Protein AF-A0A7W0XBA7-F1 (afdb_monomer_lite)

Secondary structure (DSSP, 8-state):
---------THHHHHHHHHHHHHHHHHHHHHHHHHHHHHHHHHHHHHHHHH-SPPHHHHHHHHHHHHHHHHHHHHHHT--S---SS-----S-HHHHHHHHHHHHHHHHHHHHHHHTS-STHHHHHHHHHHHHHHHHHHHHHHHHHHHHHHHHHS--

Sequence (157 aa):
MTSARGGKPVFRWMRESAYFRALQTALHGAGVPYGYAVTVWATGSALAGEHGPPTSPEIFLFALGATGAYGGLVLLTGETGGEAKKPLSRSPHLVRAGLVHLAAIGAAITAALLVAQIHSSAAWILATLAATLLYLGIASVEVAAVERGDGDSASGG

pLDDT: mean 79.7, std 17.02, range [39.44, 97.62]

Foldseek 3Di:
DDDDDDDDDPPPVVCVVVVVVVVLVVCLVCVLVVLLVLLLVLLQVLLCVLQNDDDPVLVVLLVCLQVVLVVVVVVVVVDPDDDPVDDLPDQVDPPVLVVLSVVLSVQLSVQSNVLSVPNDSNSSNRSNNSSNNSNVVSSVVVSVVSVVVVVVVVVPD

Structure (mmCIF, N/CA/C/O backbone):
data_AF-A0A7W0XBA7-F1
#
_entry.id   AF-A0A7W0XBA7-F1
#
loop_
_atom_site.group_PDB
_atom_site.id
_atom_site.type_symbol
_atom_site.label_atom_id
_atom_site.label_alt_id
_atom_site.label_comp_id
_atom_site.label_asym_id
_atom_site.label_entity_id
_atom_site.label_seq_id
_atom_site.pdbx_PDB_ins_code
_atom_site.Cartn_x
_atom_site.Cartn_y
_atom_site.Cartn_z
_atom_site.occupancy
_atom_site.B_iso_or_equiv
_atom_site.auth_seq_id
_atom_site.auth_comp_id
_atom_site.auth_asym_id
_atom_site.auth_atom_id
_atom_site.pdbx_PDB_model_num
ATOM 1 N N . MET A 1 1 ? -1.466 35.670 -60.811 1.00 40.34 1 MET A N 1
ATOM 2 C CA . MET A 1 1 ? -1.132 34.233 -60.681 1.00 40.34 1 MET A CA 1
ATOM 3 C C . MET A 1 1 ? -0.003 34.118 -59.658 1.00 40.34 1 MET A C 1
ATOM 5 O O . MET A 1 1 ? 1.123 34.455 -59.976 1.00 40.34 1 MET A O 1
ATOM 9 N N . THR A 1 2 ? -0.322 34.122 -58.359 1.00 55.34 2 THR A N 1
ATOM 10 C CA . THR A 1 2 ? -0.487 32.944 -57.472 1.00 55.34 2 THR A CA 1
ATOM 11 C C . THR A 1 2 ? 0.764 32.079 -57.333 1.00 55.34 2 THR A C 1
ATOM 13 O O . THR A 1 2 ? 1.057 31.295 -58.224 1.00 55.34 2 THR A O 1
ATOM 16 N N . SER A 1 3 ? 1.415 32.134 -56.166 1.00 46.25 3 SER A N 1
ATOM 17 C CA . SER A 1 3 ? 1.693 30.926 -55.373 1.00 46.25 3 SER A CA 1
ATOM 18 C C . SER A 1 3 ? 2.270 31.302 -54.004 1.00 46.25 3 SER A C 1
ATOM 20 O O . SER A 1 3 ? 3.468 31.530 -53.848 1.00 46.25 3 SER A O 1
ATOM 22 N N . ALA A 1 4 ? 1.399 31.330 -52.996 1.00 60.22 4 ALA A N 1
ATOM 23 C CA . ALA A 1 4 ? 1.776 31.328 -51.590 1.00 60.22 4 ALA A CA 1
ATOM 24 C C . ALA A 1 4 ? 2.418 29.973 -51.237 1.00 60.22 4 ALA A C 1
ATOM 26 O O . ALA A 1 4 ? 1.765 28.935 -51.340 1.00 60.22 4 ALA A O 1
ATOM 27 N N . ARG A 1 5 ? 3.689 29.957 -50.810 1.00 53.34 5 ARG A N 1
ATOM 28 C CA . ARG A 1 5 ? 4.288 28.762 -50.191 1.00 53.34 5 ARG A CA 1
ATOM 29 C C . ARG A 1 5 ? 3.840 28.692 -48.737 1.00 53.34 5 ARG A C 1
ATOM 31 O O . ARG A 1 5 ? 4.348 29.407 -47.879 1.00 53.34 5 ARG A O 1
ATOM 38 N N . GLY A 1 6 ? 2.856 27.834 -48.488 1.00 49.03 6 GLY A N 1
ATOM 39 C CA . GLY A 1 6 ? 2.374 27.506 -47.155 1.00 49.03 6 GLY A CA 1
ATOM 40 C C . GLY A 1 6 ? 3.440 26.784 -46.336 1.00 49.03 6 GLY A C 1
ATOM 41 O O . GLY A 1 6 ? 3.734 25.618 -46.579 1.00 49.03 6 GLY A O 1
ATOM 42 N N . GLY A 1 7 ? 3.975 27.463 -45.324 1.00 58.31 7 GLY A N 1
ATOM 43 C CA . GLY A 1 7 ? 4.615 26.803 -44.193 1.00 58.31 7 GLY A CA 1
ATOM 44 C C . GLY A 1 7 ? 3.544 26.174 -43.299 1.00 58.31 7 GLY A C 1
ATOM 45 O O . GLY A 1 7 ? 2.756 26.883 -42.679 1.00 58.31 7 GLY A O 1
ATOM 46 N N . LYS A 1 8 ? 3.500 24.843 -43.238 1.00 54.69 8 LYS A N 1
ATOM 47 C CA . LYS A 1 8 ? 2.765 24.055 -42.230 1.00 54.69 8 LYS A CA 1
ATOM 48 C C . LYS A 1 8 ? 3.639 22.844 -41.836 1.00 54.69 8 LYS A C 1
ATOM 50 O O . LYS A 1 8 ? 4.466 22.423 -42.635 1.00 54.69 8 LYS A O 1
ATOM 55 N N . PRO A 1 9 ? 3.469 22.230 -40.655 1.00 49.78 9 PRO A N 1
ATOM 56 C CA . PRO A 1 9 ? 3.953 22.691 -39.360 1.00 49.78 9 PRO A CA 1
ATOM 57 C C . PRO A 1 9 ? 4.849 21.602 -38.734 1.00 49.78 9 PRO A C 1
ATOM 59 O O . PRO A 1 9 ? 4.356 20.640 -38.146 1.00 49.78 9 PRO A O 1
ATOM 62 N N . VAL A 1 10 ? 6.173 21.750 -38.818 1.00 55.34 10 VAL A N 1
ATOM 63 C CA . VAL A 1 10 ? 7.134 20.779 -38.242 1.00 55.34 10 VAL A CA 1
ATOM 64 C C . VAL A 1 10 ? 7.029 20.703 -36.702 1.00 55.34 10 VAL A C 1
ATOM 66 O O . VAL A 1 10 ? 7.378 19.701 -36.084 1.00 55.34 10 VAL A O 1
ATOM 69 N N . PHE A 1 11 ? 6.446 21.725 -36.068 1.00 55.12 11 PHE A N 1
ATOM 70 C CA . PHE A 1 11 ? 6.416 21.890 -34.612 1.00 55.12 11 PHE A CA 1
ATOM 71 C C . PHE A 1 11 ? 5.477 20.930 -33.852 1.00 55.12 11 PHE A C 1
ATOM 73 O O . PHE A 1 11 ? 5.632 20.757 -32.646 1.00 55.12 11 PHE A O 1
ATOM 80 N N . ARG A 1 12 ? 4.496 20.299 -34.514 1.00 55.91 12 ARG A N 1
ATOM 81 C CA . ARG A 1 12 ? 3.484 19.463 -33.833 1.00 55.91 12 ARG A CA 1
ATOM 82 C C . ARG A 1 12 ? 3.991 18.048 -33.510 1.00 55.91 12 ARG A C 1
ATOM 84 O O . ARG A 1 12 ? 3.788 17.574 -32.399 1.00 55.91 12 ARG A O 1
ATOM 91 N N . TRP A 1 13 ? 4.739 17.429 -34.423 1.00 54.47 13 TRP A N 1
ATOM 92 C CA . TRP A 1 13 ? 5.212 16.039 -34.301 1.00 54.47 13 TRP A CA 1
ATOM 93 C C . TRP A 1 13 ? 6.412 15.871 -33.350 1.00 54.47 13 TRP A C 1
ATOM 95 O O . TRP A 1 13 ? 6.550 14.864 -32.652 1.00 54.47 13 TRP A O 1
ATOM 105 N N . MET A 1 14 ? 7.272 16.890 -33.252 1.00 56.41 14 MET A N 1
ATOM 106 C CA . MET A 1 14 ? 8.379 16.900 -32.284 1.00 56.41 14 MET A CA 1
ATOM 107 C C . MET A 1 14 ? 7.889 17.093 -30.843 1.00 56.41 14 MET A C 1
ATOM 109 O O . MET A 1 14 ? 8.472 16.538 -29.914 1.00 56.41 14 MET A O 1
ATOM 113 N N . ARG A 1 15 ? 6.792 17.837 -30.651 1.00 60.00 15 ARG A N 1
ATOM 114 C CA . ARG A 1 15 ? 6.187 18.065 -29.332 1.00 60.00 15 ARG A CA 1
ATOM 115 C C . ARG A 1 15 ? 5.530 16.808 -28.781 1.00 60.00 15 ARG A C 1
ATOM 117 O O . ARG A 1 15 ? 5.702 16.526 -27.603 1.00 60.00 15 ARG A O 1
ATOM 124 N N . GLU A 1 16 ? 4.835 16.051 -29.627 1.00 67.06 16 GLU A N 1
ATOM 125 C CA . GLU A 1 16 ? 4.238 14.768 -29.244 1.00 67.06 16 GLU A CA 1
ATOM 126 C C . GLU A 1 16 ? 5.333 13.777 -28.820 1.00 67.06 16 GLU A C 1
ATOM 128 O O . GLU A 1 16 ? 5.282 13.252 -27.712 1.00 67.06 16 GLU A O 1
ATOM 133 N N . SER A 1 17 ? 6.402 13.613 -29.608 1.00 78.38 17 SER A N 1
ATOM 134 C CA . SER A 1 17 ? 7.501 12.696 -29.251 1.00 78.38 17 SER A CA 1
ATOM 135 C C . SER A 1 17 ? 8.310 13.135 -28.021 1.00 78.38 17 SER A C 1
ATOM 137 O O . SER A 1 17 ? 8.692 12.292 -27.209 1.00 78.38 17 SER A O 1
ATOM 139 N N . ALA A 1 18 ? 8.558 14.435 -27.835 1.00 84.44 18 ALA A N 1
ATOM 140 C CA . ALA A 1 18 ? 9.213 14.941 -26.628 1.00 84.44 18 ALA A CA 1
ATOM 141 C C . ALA A 1 18 ? 8.325 14.779 -25.384 1.00 84.44 18 ALA A C 1
ATOM 143 O O . ALA A 1 18 ? 8.814 14.340 -24.343 1.00 84.44 18 ALA A O 1
ATOM 144 N N . TYR A 1 19 ? 7.026 15.067 -25.509 1.00 85.50 19 TYR A N 1
ATOM 145 C CA . TYR A 1 19 ? 6.042 14.857 -24.451 1.00 85.50 19 TYR A CA 1
ATOM 146 C C . TYR A 1 19 ? 5.964 13.386 -24.045 1.00 85.50 19 TYR A C 1
ATOM 148 O O . TYR A 1 19 ? 6.085 13.092 -22.863 1.00 85.50 19 TYR A O 1
ATOM 156 N N . PHE A 1 20 ? 5.844 12.454 -24.996 1.00 83.06 20 PHE A N 1
ATOM 157 C CA . PHE A 1 20 ? 5.773 11.025 -24.684 1.00 83.06 20 PHE A CA 1
ATOM 158 C C . PHE A 1 20 ? 7.041 10.511 -23.998 1.00 83.06 20 PHE A C 1
ATOM 160 O O . PHE A 1 20 ? 6.939 9.744 -23.046 1.00 83.06 20 PHE A O 1
ATOM 167 N N . ARG A 1 21 ? 8.231 10.976 -24.402 1.00 80.31 21 ARG A N 1
ATOM 168 C CA . ARG A 1 21 ? 9.486 10.630 -23.708 1.00 80.31 21 ARG A CA 1
ATOM 169 C C . ARG A 1 21 ? 9.535 11.181 -22.280 1.00 80.31 21 ARG A C 1
ATOM 171 O O . ARG A 1 21 ? 9.963 10.473 -21.367 1.00 80.31 21 ARG A O 1
ATOM 178 N N . ALA A 1 22 ? 9.090 12.421 -22.077 1.00 82.62 22 ALA A N 1
ATOM 179 C CA . ALA A 1 22 ? 9.014 13.026 -20.749 1.00 82.62 22 ALA A CA 1
ATOM 180 C C . ALA A 1 22 ? 7.978 12.307 -19.867 1.00 82.62 22 ALA A C 1
ATOM 182 O O . ALA A 1 22 ? 8.276 11.965 -18.727 1.00 82.62 22 ALA A O 1
ATOM 183 N N . LEU A 1 23 ? 6.804 11.999 -20.422 1.00 81.25 23 LEU A N 1
ATOM 184 C CA . LEU A 1 23 ? 5.735 11.254 -19.762 1.00 81.25 23 LEU A CA 1
ATOM 185 C C . LEU A 1 23 ? 6.200 9.851 -19.371 1.00 81.25 23 LEU A C 1
ATOM 187 O O . LEU A 1 23 ? 6.034 9.450 -18.227 1.00 81.25 23 LEU A O 1
ATOM 191 N N . GLN A 1 24 ? 6.846 9.128 -20.285 1.00 81.06 24 GLN A N 1
ATOM 192 C CA . GLN A 1 24 ? 7.439 7.826 -20.004 1.00 81.06 24 GLN A CA 1
ATOM 193 C C . GLN A 1 24 ? 8.442 7.911 -18.852 1.00 81.06 24 GLN A C 1
ATOM 195 O O . GLN A 1 24 ? 8.421 7.068 -17.963 1.00 81.06 24 GLN A O 1
ATOM 200 N N . THR A 1 25 ? 9.302 8.927 -18.841 1.00 79.75 25 THR A N 1
ATOM 201 C CA . THR A 1 25 ? 10.286 9.121 -17.766 1.00 79.75 25 THR A CA 1
ATOM 202 C C . THR A 1 25 ? 9.601 9.384 -16.423 1.00 79.75 25 THR A C 1
ATOM 204 O O . THR A 1 25 ? 9.947 8.751 -15.428 1.00 79.75 25 THR A O 1
ATOM 207 N N . ALA A 1 26 ? 8.590 10.257 -16.402 1.00 81.69 26 ALA A N 1
ATOM 208 C CA . ALA A 1 26 ? 7.821 10.562 -15.199 1.00 81.69 26 ALA A CA 1
ATOM 209 C C . ALA A 1 26 ? 7.061 9.334 -14.666 1.00 81.69 26 ALA A C 1
ATOM 211 O O . ALA A 1 26 ? 7.141 9.037 -13.477 1.00 81.69 26 ALA A O 1
ATOM 212 N N . LEU A 1 27 ? 6.375 8.590 -15.540 1.00 79.88 27 LEU A N 1
ATOM 213 C CA . LEU A 1 27 ? 5.615 7.394 -15.166 1.00 79.88 27 LEU A CA 1
ATOM 214 C C . LEU A 1 27 ? 6.514 6.285 -14.607 1.00 79.88 27 LEU A C 1
ATOM 216 O O . LEU A 1 27 ? 6.125 5.626 -13.649 1.00 79.88 27 LEU A O 1
ATOM 220 N N . HIS A 1 28 ? 7.728 6.110 -15.140 1.00 75.81 28 HIS A N 1
ATOM 221 C CA . HIS A 1 28 ? 8.686 5.155 -14.573 1.00 75.81 28 HIS A CA 1
ATOM 222 C C . HIS A 1 28 ? 9.162 5.568 -13.181 1.00 75.81 28 HIS A C 1
ATOM 224 O O . HIS A 1 28 ? 9.202 4.735 -12.282 1.00 75.81 28 HIS A O 1
ATOM 230 N N . GLY A 1 29 ? 9.517 6.842 -12.994 1.00 75.31 29 GLY A N 1
ATOM 231 C CA . GLY A 1 29 ? 9.996 7.326 -11.697 1.00 75.31 29 GLY A CA 1
ATOM 232 C C . GLY A 1 29 ? 8.915 7.300 -10.615 1.00 75.31 29 GLY A C 1
ATOM 233 O O . GLY A 1 29 ? 9.214 7.077 -9.446 1.00 75.31 29 GLY A O 1
ATOM 234 N N . ALA A 1 30 ? 7.655 7.503 -11.004 1.00 80.25 30 ALA A N 1
ATOM 235 C CA . ALA A 1 30 ? 6.534 7.586 -10.078 1.00 80.25 30 ALA A CA 1
ATOM 236 C C . ALA A 1 30 ? 5.759 6.271 -9.898 1.00 80.25 30 ALA A C 1
ATOM 238 O O . ALA A 1 30 ? 4.943 6.207 -8.985 1.00 80.25 30 ALA A O 1
ATOM 239 N N . GLY A 1 31 ? 5.984 5.236 -10.716 1.00 80.94 31 GLY A N 1
ATOM 240 C CA . GLY A 1 31 ? 5.134 4.036 -10.762 1.00 80.94 31 GLY A CA 1
ATOM 241 C C . GLY A 1 31 ? 4.939 3.354 -9.404 1.00 80.94 31 GLY A C 1
ATOM 242 O O . GLY A 1 31 ? 3.809 3.245 -8.923 1.00 80.94 31 GLY A O 1
ATOM 243 N N . VAL A 1 32 ? 6.041 2.972 -8.746 1.00 84.88 32 VAL A N 1
ATOM 244 C CA . VAL A 1 32 ? 5.997 2.311 -7.429 1.00 84.88 32 VAL A CA 1
ATOM 245 C C . VAL A 1 32 ? 5.379 3.223 -6.351 1.00 84.88 32 VAL A C 1
ATOM 247 O O . VAL A 1 32 ? 4.417 2.780 -5.718 1.00 84.88 32 VAL A O 1
ATOM 250 N N . PRO A 1 33 ? 5.835 4.479 -6.140 1.00 87.19 33 PRO A N 1
ATOM 251 C CA . PRO A 1 33 ? 5.218 5.372 -5.154 1.00 87.19 33 PRO A CA 1
ATOM 252 C C . PRO A 1 33 ? 3.737 5.664 -5.421 1.00 87.19 33 PRO A C 1
ATOM 254 O O . PRO A 1 33 ? 2.937 5.715 -4.488 1.00 87.19 33 PRO A O 1
ATOM 257 N N . TYR A 1 34 ? 3.357 5.831 -6.689 1.00 86.94 34 TYR A N 1
ATOM 258 C CA . TYR A 1 34 ? 1.985 6.137 -7.081 1.00 86.94 34 TYR A CA 1
ATOM 259 C C . TYR A 1 34 ? 1.045 4.965 -6.800 1.00 86.94 34 TYR A C 1
ATOM 261 O O . TYR A 1 34 ? 0.028 5.144 -6.131 1.00 86.94 34 TYR A O 1
ATOM 269 N N . GLY A 1 35 ? 1.394 3.754 -7.247 1.00 89.75 35 GLY A N 1
ATOM 270 C CA . GLY A 1 35 ? 0.573 2.573 -6.974 1.00 89.75 35 GLY A CA 1
ATOM 271 C C . GLY A 1 35 ? 0.479 2.259 -5.477 1.00 89.75 35 GLY A C 1
ATOM 272 O O . GLY A 1 35 ? -0.577 1.827 -5.010 1.00 89.75 35 GLY A O 1
ATOM 273 N N . TYR A 1 36 ? 1.525 2.564 -4.699 1.00 91.19 36 TYR A N 1
ATOM 274 C CA . TYR A 1 36 ? 1.485 2.421 -3.244 1.00 91.19 36 TYR A CA 1
ATOM 275 C C . TYR A 1 36 ? 0.498 3.406 -2.615 1.00 91.19 36 TYR A C 1
ATOM 277 O O . TYR A 1 36 ? -0.329 3.009 -1.798 1.00 91.19 36 TYR A O 1
ATOM 285 N N . ALA A 1 37 ? 0.530 4.674 -3.034 1.00 93.75 37 ALA A N 1
ATOM 286 C CA . ALA A 1 37 ? -0.405 5.686 -2.554 1.00 93.75 37 ALA A CA 1
ATOM 287 C C . ALA A 1 37 ? -1.864 5.306 -2.857 1.00 93.75 37 ALA A C 1
ATOM 289 O O . ALA A 1 37 ? -2.708 5.368 -1.964 1.00 93.75 37 ALA A O 1
ATOM 290 N N . VAL A 1 38 ? -2.146 4.846 -4.084 1.00 94.38 38 VAL A N 1
ATOM 291 C CA . VAL A 1 38 ? -3.475 4.339 -4.472 1.00 94.38 38 VAL A CA 1
ATOM 292 C C . VAL A 1 38 ? -3.893 3.169 -3.580 1.00 94.38 38 VAL A C 1
ATOM 294 O O . VAL A 1 38 ? -5.014 3.157 -3.078 1.00 94.38 38 VAL A O 1
ATOM 297 N N . THR A 1 39 ? -2.985 2.222 -3.337 1.00 95.62 39 THR A N 1
ATOM 298 C CA . THR A 1 39 ? -3.236 1.052 -2.484 1.00 95.62 39 THR A CA 1
ATOM 299 C C . THR A 1 39 ? -3.581 1.460 -1.053 1.00 95.62 39 THR A C 1
ATOM 301 O O . THR A 1 39 ? -4.613 1.052 -0.535 1.00 95.62 39 THR A O 1
ATOM 304 N N . VAL A 1 40 ? -2.759 2.299 -0.415 1.00 95.94 40 VAL A N 1
ATOM 305 C CA . VAL A 1 40 ? -2.982 2.750 0.970 1.00 95.94 40 VAL A CA 1
ATOM 306 C C . VAL A 1 40 ? -4.305 3.505 1.093 1.00 95.94 40 VAL A C 1
ATOM 308 O O . VAL A 1 40 ? -5.067 3.268 2.030 1.00 95.94 40 VAL A O 1
ATOM 311 N N . TRP A 1 41 ? -4.610 4.383 0.136 1.00 96.81 41 TRP A N 1
ATOM 312 C CA . TRP A 1 41 ? -5.848 5.158 0.153 1.00 96.81 41 TRP A CA 1
ATOM 313 C C . TRP A 1 41 ? -7.090 4.277 -0.033 1.00 96.81 41 TRP A C 1
ATOM 315 O O . TRP A 1 41 ? -8.075 4.426 0.694 1.00 96.81 41 TRP A O 1
ATOM 325 N N . ALA A 1 42 ? -7.031 3.317 -0.961 1.00 96.75 42 ALA A N 1
ATOM 326 C CA . ALA A 1 42 ? -8.096 2.343 -1.169 1.00 96.75 42 ALA A CA 1
ATOM 327 C C . ALA A 1 42 ? -8.299 1.446 0.062 1.00 96.75 42 ALA A C 1
ATOM 329 O O . ALA A 1 42 ? -9.436 1.239 0.471 1.00 96.75 42 ALA A O 1
ATOM 330 N N . THR A 1 43 ? -7.220 0.987 0.703 1.00 96.62 43 THR A N 1
ATOM 331 C CA . THR A 1 43 ? -7.277 0.214 1.954 1.00 96.62 43 THR A CA 1
ATOM 332 C C . THR A 1 43 ? -7.943 1.001 3.082 1.00 96.62 43 THR A C 1
ATOM 334 O O . THR A 1 43 ? -8.828 0.476 3.753 1.00 96.62 43 THR A O 1
ATOM 337 N N . GLY A 1 44 ? -7.572 2.272 3.274 1.00 95.69 44 GLY A N 1
ATOM 338 C CA . GLY A 1 44 ? -8.215 3.137 4.270 1.00 95.69 44 GLY A CA 1
ATOM 339 C C . GLY A 1 44 ? -9.697 3.372 3.977 1.00 95.69 44 GLY A C 1
ATOM 340 O O . GLY A 1 44 ? -10.520 3.318 4.886 1.00 95.69 44 GLY A O 1
ATOM 341 N N . SER A 1 45 ? -10.048 3.563 2.703 1.00 96.19 45 SER A N 1
ATOM 342 C CA . SER A 1 45 ? -11.442 3.731 2.269 1.00 96.19 45 SER A CA 1
ATOM 343 C C . SER A 1 45 ? -12.270 2.460 2.470 1.00 96.19 45 SER A C 1
ATOM 345 O O . SER A 1 45 ? -13.411 2.543 2.911 1.00 96.19 45 SER A O 1
ATOM 347 N N . ALA A 1 46 ? -11.696 1.287 2.190 1.00 94.69 46 ALA A N 1
ATOM 348 C CA . ALA A 1 46 ? -12.334 -0.008 2.408 1.00 94.69 46 ALA A CA 1
ATOM 349 C C . ALA A 1 46 ? -12.621 -0.255 3.896 1.00 94.69 46 ALA A C 1
ATOM 351 O O . ALA A 1 46 ? -13.744 -0.591 4.258 1.00 94.69 46 ALA A O 1
ATOM 352 N N . LEU A 1 47 ? -11.633 -0.017 4.766 1.00 95.88 47 LEU A N 1
ATOM 353 C CA . LEU A 1 47 ? -11.820 -0.107 6.216 1.00 95.88 47 LEU A CA 1
ATOM 354 C C . LEU A 1 47 ? -12.882 0.873 6.708 1.00 95.88 47 LEU A C 1
ATOM 356 O O . LEU A 1 47 ? -13.758 0.481 7.470 1.00 95.88 47 LEU A O 1
ATOM 360 N N . ALA A 1 48 ? -12.843 2.124 6.242 1.00 95.38 48 ALA A N 1
ATOM 361 C CA . ALA A 1 48 ? -13.820 3.127 6.643 1.00 95.38 48 ALA A CA 1
ATOM 362 C C . ALA A 1 48 ? -15.246 2.809 6.159 1.00 95.38 48 ALA A C 1
ATOM 364 O O . ALA A 1 48 ? -16.214 3.187 6.815 1.00 95.38 48 ALA A O 1
ATOM 365 N N . GLY A 1 49 ? -15.385 2.110 5.028 1.00 94.38 49 GLY A N 1
ATOM 366 C CA . GLY A 1 49 ? -16.673 1.623 4.536 1.00 94.38 49 GLY A CA 1
ATOM 367 C C . GLY A 1 49 ? -17.301 0.566 5.448 1.00 94.38 49 GLY A C 1
ATOM 368 O O . GLY A 1 49 ? -18.506 0.610 5.677 1.00 94.38 49 GLY A O 1
ATOM 369 N N . GLU A 1 50 ? -16.488 -0.336 6.003 1.00 94.25 50 GLU A N 1
ATOM 370 C CA . GLU A 1 50 ? -16.953 -1.451 6.845 1.00 94.25 50 GLU A CA 1
ATOM 371 C C . GLU A 1 50 ? -17.024 -1.093 8.345 1.00 94.25 50 GLU A C 1
ATOM 373 O O . GLU A 1 50 ? -17.912 -1.559 9.055 1.00 94.25 50 GLU A O 1
ATOM 378 N N . HIS A 1 51 ? -16.112 -0.249 8.844 1.00 94.19 51 HIS A N 1
ATOM 379 C CA . HIS A 1 51 ? -15.977 0.097 10.273 1.00 94.19 51 HIS A CA 1
ATOM 380 C C . HIS A 1 51 ? -16.475 1.507 10.617 1.00 94.19 51 HIS A C 1
ATOM 382 O O . HIS A 1 51 ? -16.605 1.848 11.792 1.00 94.19 51 HIS A O 1
ATOM 388 N N . GLY A 1 52 ? -16.758 2.337 9.612 1.00 93.88 52 GLY A N 1
ATOM 389 C CA . GLY A 1 52 ? -17.029 3.762 9.789 1.00 93.88 52 GLY A CA 1
ATOM 390 C C . GLY A 1 52 ? -15.754 4.615 9.902 1.00 93.88 52 GLY A C 1
ATOM 391 O O . GLY A 1 52 ? -14.645 4.142 9.647 1.00 93.88 52 GLY A O 1
ATOM 392 N N . PRO A 1 53 ? -15.882 5.910 10.248 1.00 95.31 53 PRO A N 1
ATOM 393 C CA . PRO A 1 53 ? -14.741 6.816 10.345 1.00 95.31 53 PRO A CA 1
ATOM 394 C C . PRO A 1 53 ? -13.734 6.332 11.401 1.00 95.31 53 PRO A C 1
ATOM 396 O O . PRO A 1 53 ? -14.157 5.994 12.509 1.00 95.31 53 PRO A O 1
ATOM 399 N N . PRO A 1 54 ? -12.419 6.345 11.114 1.00 95.25 54 PRO A N 1
ATOM 400 C CA . PRO A 1 54 ? -11.423 5.869 12.064 1.00 95.25 54 PRO A CA 1
ATOM 401 C C . PRO A 1 54 ? -11.370 6.745 13.313 1.00 95.25 54 PRO A C 1
ATOM 403 O O . PRO A 1 54 ? -11.364 7.978 13.243 1.00 95.25 54 PRO A O 1
ATOM 406 N N . THR A 1 55 ? -11.227 6.098 14.463 1.00 96.31 55 THR A N 1
ATOM 407 C CA . THR A 1 55 ? -10.837 6.760 15.709 1.00 96.31 55 THR A CA 1
ATOM 408 C C . THR A 1 55 ? -9.334 7.064 15.722 1.00 96.31 55 THR A C 1
ATOM 410 O O . THR A 1 55 ? -8.550 6.466 14.982 1.00 96.31 55 THR A O 1
ATOM 413 N N . SER A 1 56 ? -8.879 7.973 16.593 1.00 97.38 56 SER A N 1
ATOM 414 C CA . SER A 1 56 ? -7.449 8.317 16.679 1.00 97.38 56 SER A CA 1
ATOM 415 C C . SER A 1 56 ? -6.527 7.101 16.897 1.00 97.38 56 SER A C 1
ATOM 417 O O . SER A 1 56 ? -5.523 7.010 16.191 1.00 97.38 56 SER A O 1
ATOM 419 N N . PRO A 1 57 ? -6.830 6.140 17.799 1.00 96.31 57 PRO A N 1
ATOM 420 C CA . PRO A 1 57 ? -6.013 4.932 17.954 1.00 96.31 57 PRO A C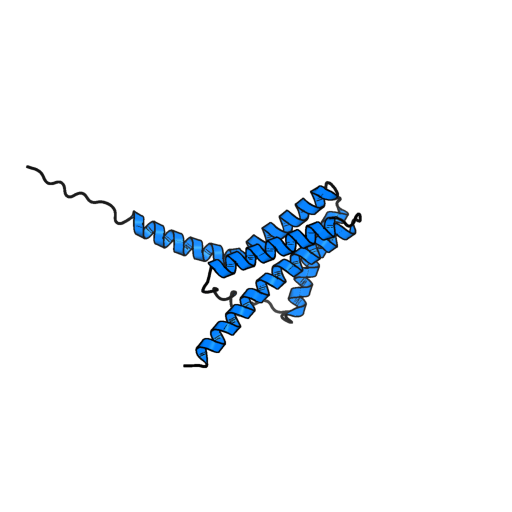A 1
ATOM 421 C C . PRO A 1 57 ? -5.927 4.086 16.680 1.00 96.31 57 PRO A C 1
ATOM 423 O O . PRO A 1 57 ? -4.877 3.524 16.381 1.00 96.31 57 PRO A O 1
ATOM 426 N N . GLU A 1 58 ? -7.002 4.022 15.901 1.00 96.88 58 GLU A N 1
ATOM 427 C CA . GLU A 1 58 ? -7.058 3.249 14.659 1.00 96.88 58 GLU A CA 1
ATOM 428 C C . GLU A 1 58 ? -6.218 3.882 13.552 1.00 96.88 58 GLU A C 1
ATOM 430 O O . GLU A 1 58 ? -5.559 3.163 12.805 1.00 96.88 58 GLU A O 1
ATOM 435 N N . ILE A 1 59 ? -6.130 5.216 13.511 1.00 97.25 59 ILE A N 1
ATOM 436 C CA . ILE A 1 59 ? -5.185 5.929 12.637 1.00 97.25 59 ILE A CA 1
ATOM 437 C C . ILE A 1 59 ? -3.741 5.532 12.977 1.00 97.25 59 ILE A C 1
ATOM 439 O O . ILE A 1 59 ? -2.944 5.260 12.076 1.00 97.25 59 ILE A O 1
ATOM 443 N N . PHE A 1 60 ? -3.396 5.452 14.268 1.00 97.62 60 PHE A N 1
ATOM 444 C CA . PHE A 1 60 ? -2.067 5.002 14.691 1.00 97.62 60 PHE A CA 1
ATOM 445 C C . PHE A 1 60 ? -1.817 3.532 14.348 1.00 97.62 60 PHE A C 1
ATOM 447 O O . PHE A 1 60 ? -0.737 3.213 13.861 1.00 97.62 60 PHE A O 1
ATOM 454 N N . LEU A 1 61 ? -2.798 2.646 14.545 1.00 97.06 61 LEU A N 1
ATOM 455 C CA . LEU A 1 61 ? -2.703 1.233 14.161 1.00 97.06 61 LEU A CA 1
ATOM 456 C C . LEU A 1 61 ? -2.499 1.066 12.652 1.00 97.06 61 LEU A C 1
ATOM 458 O O . LEU A 1 61 ? -1.626 0.312 12.225 1.00 97.06 61 LEU A O 1
ATOM 462 N N . PHE A 1 62 ? -3.253 1.816 11.852 1.00 97.06 62 PHE A N 1
ATOM 463 C CA . PHE A 1 62 ? -3.131 1.849 10.399 1.00 97.06 62 PHE A CA 1
ATOM 464 C C . PHE A 1 62 ? -1.718 2.269 9.974 1.00 97.06 62 PHE A C 1
ATOM 466 O O . PHE A 1 62 ? -1.065 1.566 9.196 1.00 97.06 62 PHE A O 1
ATOM 473 N N . ALA A 1 63 ? -1.221 3.381 10.527 1.00 96.75 63 ALA A N 1
ATOM 474 C CA . ALA A 1 63 ? 0.123 3.884 10.258 1.00 96.75 63 ALA A CA 1
ATOM 475 C C . ALA A 1 63 ? 1.214 2.910 10.726 1.00 96.75 63 ALA A C 1
ATOM 477 O O . ALA A 1 63 ? 2.198 2.705 10.013 1.00 96.75 63 ALA A O 1
ATOM 478 N N . LEU A 1 64 ? 1.036 2.282 11.891 1.00 96.62 64 LEU A N 1
ATOM 479 C CA . LEU A 1 64 ? 1.951 1.282 12.437 1.00 96.62 64 LEU A CA 1
ATOM 480 C C . LEU A 1 64 ? 2.027 0.039 11.544 1.00 96.62 64 LEU A C 1
ATOM 482 O O . LEU A 1 64 ? 3.117 -0.475 11.323 1.00 96.62 64 LEU A O 1
ATOM 486 N N . GLY A 1 65 ? 0.905 -0.415 10.982 1.00 95.50 65 GLY A N 1
ATOM 487 C CA . GLY A 1 65 ? 0.891 -1.535 10.038 1.00 95.50 65 GLY A CA 1
ATOM 488 C C . GLY A 1 65 ? 1.672 -1.225 8.763 1.00 95.50 65 GLY A C 1
ATOM 489 O O . GLY A 1 65 ? 2.544 -1.999 8.367 1.00 95.50 65 GLY A O 1
ATOM 490 N N . ALA A 1 66 ? 1.433 -0.053 8.168 1.00 93.81 66 ALA A N 1
ATOM 491 C CA . ALA A 1 66 ? 2.128 0.383 6.958 1.00 93.81 66 ALA A CA 1
ATOM 492 C C . ALA A 1 66 ? 3.638 0.587 7.186 1.00 93.81 66 ALA A C 1
ATOM 494 O O . ALA A 1 66 ? 4.468 0.073 6.435 1.00 93.81 66 ALA A O 1
ATOM 495 N N . THR A 1 67 ? 4.007 1.328 8.234 1.00 94.81 67 THR A N 1
ATOM 496 C CA . THR A 1 67 ? 5.415 1.607 8.562 1.00 94.81 67 THR A CA 1
ATOM 497 C C . THR A 1 67 ? 6.146 0.372 9.072 1.00 94.81 67 THR A C 1
ATOM 499 O O . THR A 1 67 ? 7.305 0.177 8.720 1.00 94.81 67 THR A O 1
ATOM 502 N N . GLY A 1 68 ? 5.476 -0.496 9.833 1.00 93.88 68 GLY A N 1
ATOM 503 C CA . GLY A 1 68 ? 6.027 -1.762 10.310 1.00 93.88 68 GLY A CA 1
ATOM 504 C C . GLY A 1 68 ? 6.298 -2.741 9.170 1.00 93.88 68 GLY A C 1
ATOM 505 O O . GLY A 1 68 ? 7.377 -3.325 9.120 1.00 93.88 68 GLY A O 1
ATOM 506 N N . ALA A 1 69 ? 5.378 -2.864 8.208 1.00 92.88 69 ALA A N 1
ATOM 507 C CA . ALA A 1 69 ? 5.593 -3.659 7.000 1.00 92.88 69 ALA A CA 1
ATOM 508 C C . ALA A 1 69 ? 6.769 -3.128 6.170 1.00 92.88 69 ALA A C 1
ATOM 510 O O . ALA A 1 69 ? 7.665 -3.889 5.810 1.00 92.88 69 ALA A O 1
ATOM 511 N N . TYR A 1 70 ? 6.797 -1.818 5.904 1.00 90.19 70 TYR A N 1
ATOM 512 C CA . TYR A 1 70 ? 7.896 -1.184 5.175 1.00 90.19 70 TYR A CA 1
ATOM 513 C C . TYR A 1 70 ? 9.240 -1.369 5.893 1.00 90.19 70 TYR A C 1
ATOM 515 O O . TYR A 1 70 ? 10.204 -1.830 5.288 1.00 90.19 70 TYR A O 1
ATOM 523 N N . GLY A 1 71 ? 9.300 -1.067 7.192 1.00 89.50 71 GLY A N 1
ATOM 524 C CA . GLY A 1 71 ? 10.502 -1.236 8.005 1.00 89.50 71 GLY A CA 1
ATOM 525 C C . GLY A 1 71 ? 10.970 -2.690 8.049 1.00 89.50 71 GLY A C 1
ATOM 526 O O . GLY A 1 71 ? 12.158 -2.951 7.896 1.00 89.50 71 GLY A O 1
ATOM 527 N N . GLY A 1 72 ? 10.045 -3.645 8.173 1.00 90.31 72 GLY A N 1
ATOM 528 C CA . GLY A 1 72 ? 10.346 -5.074 8.103 1.00 90.31 72 GLY A CA 1
ATOM 529 C C . GLY A 1 72 ? 10.954 -5.484 6.761 1.00 90.31 72 GLY A C 1
ATOM 530 O O . GLY A 1 72 ? 11.967 -6.176 6.741 1.00 90.31 72 GLY A O 1
ATOM 531 N N . LEU A 1 73 ? 10.396 -5.008 5.643 1.00 89.25 73 LEU A N 1
ATOM 532 C CA . LEU A 1 73 ? 10.961 -5.248 4.311 1.00 89.25 73 LEU A CA 1
ATOM 533 C C . LEU A 1 73 ? 12.364 -4.649 4.169 1.00 89.25 73 LEU A C 1
ATOM 535 O O . LEU A 1 73 ? 13.251 -5.322 3.654 1.00 89.25 73 LEU A O 1
ATOM 539 N N . VAL A 1 74 ? 12.590 -3.431 4.669 1.00 86.06 74 VAL A N 1
ATOM 540 C CA . VAL A 1 74 ? 13.925 -2.812 4.683 1.00 86.06 74 VAL A CA 1
ATOM 541 C C . VAL A 1 74 ? 14.906 -3.668 5.483 1.00 86.06 74 VAL A C 1
ATOM 543 O O . VAL A 1 74 ? 15.983 -3.981 4.983 1.00 86.06 74 VAL A O 1
ATOM 546 N N . LEU A 1 75 ? 14.528 -4.130 6.678 1.00 87.25 75 LEU A N 1
ATOM 547 C CA . LEU A 1 75 ? 15.376 -5.006 7.492 1.00 87.25 75 LEU A CA 1
ATOM 548 C C . LEU A 1 75 ? 15.724 -6.320 6.774 1.00 87.25 75 LEU A C 1
ATOM 550 O O . LEU A 1 75 ? 16.855 -6.787 6.891 1.00 87.25 75 LEU A O 1
ATOM 554 N N . LEU A 1 76 ? 14.795 -6.888 5.995 1.00 87.06 76 LEU A N 1
ATOM 555 C CA . LEU A 1 76 ? 15.043 -8.100 5.204 1.00 87.06 76 LEU A CA 1
ATOM 556 C C . LEU A 1 76 ? 16.081 -7.902 4.093 1.00 87.06 76 LEU A C 1
ATOM 558 O O . LEU A 1 76 ? 16.735 -8.868 3.707 1.00 87.06 76 LEU A O 1
ATOM 562 N N . THR A 1 77 ? 16.263 -6.678 3.588 1.00 83.75 77 THR A N 1
ATOM 563 C CA . THR A 1 77 ? 17.317 -6.399 2.596 1.00 83.75 77 THR A CA 1
ATOM 564 C C . THR A 1 77 ? 18.723 -6.411 3.198 1.00 83.75 77 THR A C 1
ATOM 566 O O . THR A 1 77 ? 19.700 -6.532 2.464 1.00 83.75 77 THR A O 1
ATOM 569 N N . GLY A 1 78 ? 18.847 -6.286 4.525 1.00 72.50 78 GLY A N 1
ATOM 570 C CA . GLY A 1 78 ? 20.136 -6.176 5.209 1.00 72.50 78 GLY A CA 1
ATOM 571 C C . GLY A 1 78 ? 20.875 -4.851 4.967 1.00 72.50 78 GLY A C 1
ATOM 572 O O . GLY A 1 78 ? 21.959 -4.662 5.518 1.00 72.50 78 GLY A O 1
ATOM 573 N N . GLU A 1 79 ? 20.312 -3.920 4.188 1.00 66.12 79 GLU A N 1
ATOM 574 C CA . GLU A 1 79 ? 20.894 -2.599 3.954 1.00 66.12 79 GLU A CA 1
ATOM 575 C C . GLU A 1 79 ? 20.456 -1.617 5.053 1.00 66.12 79 GLU A C 1
ATOM 577 O O . GLU A 1 79 ? 19.309 -1.182 5.122 1.00 66.12 79 GLU A O 1
ATOM 582 N N . THR A 1 80 ? 21.388 -1.250 5.935 1.00 57.69 80 THR A N 1
ATOM 583 C CA . THR A 1 80 ? 21.192 -0.224 6.980 1.00 57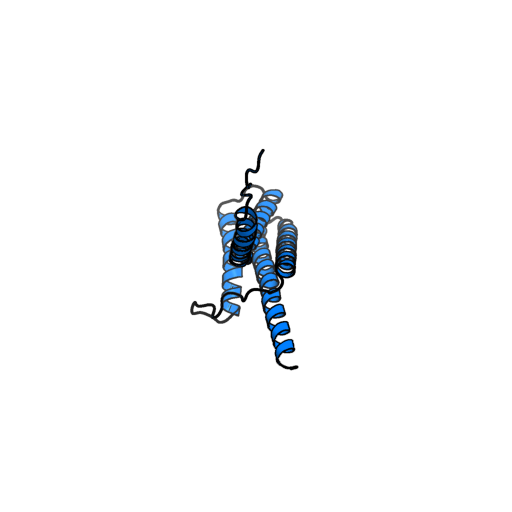.69 80 THR A CA 1
ATOM 584 C C . THR A 1 80 ? 21.794 1.136 6.607 1.00 57.69 80 THR A C 1
ATOM 586 O O . THR A 1 80 ? 21.662 2.098 7.363 1.00 57.69 80 THR A O 1
ATOM 589 N N . GLY A 1 81 ? 22.436 1.236 5.437 1.00 52.34 81 GLY A N 1
ATOM 590 C CA . GLY A 1 81 ? 23.065 2.447 4.909 1.00 52.34 81 GLY A CA 1
ATOM 591 C C . GLY A 1 81 ? 22.462 2.817 3.560 1.00 52.34 81 GLY A C 1
ATOM 592 O O . GLY A 1 81 ? 22.567 2.054 2.604 1.00 52.34 81 GLY A O 1
ATOM 593 N N . GLY A 1 82 ? 21.797 3.970 3.506 1.00 51.53 82 GLY A N 1
ATOM 594 C CA . GLY A 1 82 ? 21.061 4.430 2.337 1.00 51.53 82 GLY A CA 1
ATOM 595 C C . GLY A 1 82 ? 21.967 4.736 1.153 1.00 51.53 82 GLY A C 1
ATOM 596 O O . GLY A 1 82 ? 22.641 5.753 1.149 1.00 51.53 82 GLY A O 1
ATOM 597 N N . GLU A 1 83 ? 21.915 3.879 0.142 1.00 47.53 83 GLU A N 1
ATOM 598 C CA . GLU A 1 83 ? 21.980 4.236 -1.274 1.00 47.53 83 GLU A CA 1
ATOM 599 C C . GLU A 1 83 ? 21.615 2.979 -2.064 1.00 47.53 83 GLU A C 1
ATOM 601 O O . GLU A 1 83 ? 22.410 2.046 -2.178 1.00 47.53 83 GLU A O 1
ATOM 606 N N . ALA A 1 84 ? 20.396 2.938 -2.613 1.00 54.84 84 ALA A N 1
ATOM 607 C CA . ALA A 1 84 ? 20.043 1.916 -3.588 1.00 54.84 84 ALA A CA 1
ATOM 608 C C . ALA A 1 84 ? 21.031 2.038 -4.761 1.00 54.84 84 ALA A C 1
ATOM 610 O O . ALA A 1 84 ? 20.988 3.009 -5.517 1.00 54.84 84 ALA A O 1
ATOM 611 N N . LYS A 1 85 ? 21.949 1.070 -4.894 1.00 49.97 85 LYS A N 1
ATOM 612 C CA . LYS A 1 85 ? 23.119 1.142 -5.796 1.00 49.97 85 LYS A CA 1
ATOM 613 C C . LYS A 1 85 ? 22.772 1.320 -7.277 1.00 49.97 85 LYS A C 1
ATOM 615 O O . LYS A 1 85 ? 23.647 1.653 -8.072 1.00 49.97 85 LYS A O 1
ATOM 620 N N . LYS A 1 86 ? 21.507 1.128 -7.654 1.00 46.47 86 LYS A N 1
ATOM 621 C CA . LYS A 1 86 ? 20.933 1.503 -8.946 1.00 46.47 86 LYS A CA 1
ATOM 622 C C . LYS A 1 86 ? 19.476 1.926 -8.731 1.00 46.47 86 LYS A C 1
ATOM 624 O O . LYS A 1 86 ? 18.754 1.201 -8.047 1.00 46.47 86 LYS A O 1
ATOM 629 N N . PRO A 1 87 ? 19.001 3.035 -9.333 1.00 51.34 87 PRO A N 1
ATOM 630 C CA . PRO A 1 87 ? 17.564 3.232 -9.481 1.00 51.34 87 PRO A CA 1
ATOM 631 C C . PRO A 1 87 ? 17.012 2.001 -10.199 1.00 51.34 87 PRO A C 1
ATOM 633 O O . PRO A 1 87 ? 17.604 1.604 -11.205 1.00 51.34 87 PRO A O 1
ATOM 636 N N . LEU A 1 88 ? 15.947 1.396 -9.651 1.00 48.75 88 LEU A N 1
ATOM 637 C CA . LEU A 1 88 ? 15.258 0.223 -10.204 1.00 48.75 88 LEU A CA 1
ATOM 638 C C . LEU A 1 88 ? 15.266 0.319 -11.729 1.00 48.75 88 LEU A C 1
ATOM 640 O O . LEU A 1 88 ? 14.639 1.206 -12.316 1.00 48.75 88 LEU A O 1
ATOM 644 N N . SER A 1 89 ? 16.122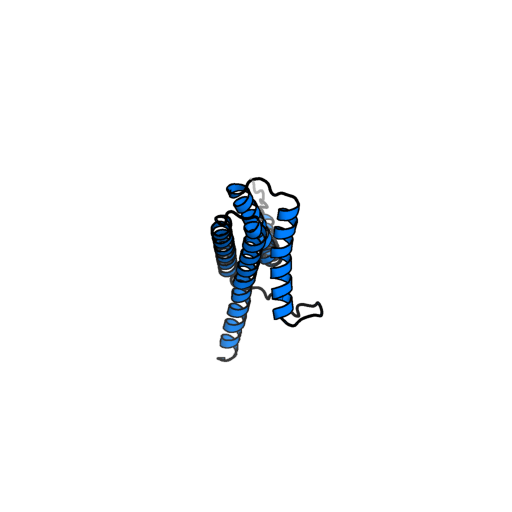 -0.500 -12.340 1.00 42.75 89 SER A N 1
ATOM 645 C CA . SER A 1 89 ? 16.519 -0.333 -13.727 1.00 42.75 89 SER A CA 1
ATOM 646 C C . SER A 1 89 ? 15.291 -0.539 -14.595 1.00 42.75 89 SER A C 1
ATOM 648 O O . SER A 1 89 ? 14.762 -1.640 -14.675 1.00 42.75 89 SER A O 1
ATOM 650 N N . ARG A 1 90 ? 14.828 0.567 -15.188 1.00 51.84 90 ARG A N 1
ATOM 651 C CA . ARG A 1 90 ? 14.050 0.686 -16.427 1.00 51.84 90 ARG A CA 1
ATOM 652 C C . ARG A 1 90 ? 13.646 -0.682 -17.006 1.00 51.84 90 ARG A C 1
ATOM 654 O O . ARG A 1 90 ? 14.365 -1.215 -17.846 1.00 51.84 90 ARG A O 1
ATOM 661 N N . SER A 1 91 ? 12.493 -1.220 -16.596 1.00 48.31 91 SER A N 1
ATOM 662 C CA . SER A 1 91 ? 11.906 -2.374 -17.285 1.00 48.31 91 SER A CA 1
ATOM 663 C C . SER A 1 91 ? 11.716 -1.987 -18.759 1.00 48.31 91 SER A C 1
ATOM 665 O O . SER A 1 91 ? 11.050 -0.983 -19.038 1.00 48.31 91 SER A O 1
ATOM 667 N N . PRO A 1 92 ? 12.294 -2.721 -19.728 1.00 52.94 92 PRO A N 1
ATOM 668 C CA . PRO A 1 92 ? 12.132 -2.407 -21.148 1.00 52.94 92 PRO A CA 1
ATOM 669 C C . PRO A 1 92 ? 10.669 -2.542 -21.612 1.00 52.94 92 PRO A C 1
ATOM 671 O O . PRO A 1 92 ? 10.308 -2.063 -22.688 1.00 52.94 92 PRO A O 1
ATOM 674 N N . HIS A 1 93 ? 9.798 -3.129 -20.780 1.00 60.28 93 HIS A N 1
ATOM 675 C CA . HIS A 1 93 ? 8.397 -3.401 -21.078 1.00 60.28 93 HIS A CA 1
ATOM 676 C C . HIS A 1 93 ? 7.445 -2.674 -20.118 1.00 60.28 93 HIS A C 1
ATOM 678 O O . HIS A 1 93 ? 6.834 -3.276 -19.238 1.00 60.28 93 HIS A O 1
ATOM 684 N N . LEU A 1 94 ? 7.240 -1.379 -20.369 1.00 63.88 94 LEU A N 1
ATOM 685 C CA . LEU A 1 94 ? 6.258 -0.510 -19.699 1.00 63.88 94 LEU A CA 1
ATOM 686 C C . LEU A 1 94 ? 4.882 -1.142 -19.454 1.00 63.88 94 LEU A C 1
ATOM 688 O O . LEU A 1 94 ? 4.271 -0.933 -18.411 1.00 63.88 94 LEU A O 1
ATOM 692 N N . VAL A 1 95 ? 4.376 -1.886 -20.440 1.00 69.75 95 VAL A N 1
ATOM 693 C CA . VAL A 1 95 ? 3.052 -2.515 -20.367 1.00 69.75 95 VAL A CA 1
ATOM 694 C C . VAL A 1 95 ? 3.041 -3.629 -19.323 1.00 69.75 95 VAL A C 1
ATOM 696 O O . VAL A 1 95 ? 2.089 -3.738 -18.557 1.00 69.75 95 VAL A O 1
ATOM 699 N N . ARG A 1 96 ? 4.115 -4.424 -19.252 1.00 70.31 96 ARG A N 1
ATOM 700 C CA . ARG A 1 96 ? 4.256 -5.491 -18.257 1.00 70.31 96 ARG A CA 1
ATOM 701 C C . ARG A 1 96 ? 4.336 -4.898 -16.852 1.00 70.31 96 ARG A C 1
ATOM 703 O O . ARG A 1 96 ? 3.593 -5.354 -15.991 1.00 70.31 96 ARG A O 1
ATOM 710 N N . ALA A 1 97 ? 5.123 -3.838 -16.674 1.00 71.25 97 ALA A N 1
ATOM 711 C CA . ALA A 1 97 ? 5.201 -3.115 -15.407 1.00 71.25 97 ALA A CA 1
ATOM 712 C C . ALA A 1 97 ? 3.848 -2.550 -14.976 1.00 71.25 97 ALA A C 1
ATOM 714 O O . ALA A 1 97 ? 3.401 -2.763 -13.852 1.00 71.25 97 ALA A O 1
ATOM 715 N N . GLY A 1 98 ? 3.125 -1.911 -15.898 1.00 74.75 98 GLY A N 1
ATOM 716 C CA . GLY A 1 98 ? 1.770 -1.429 -15.633 1.00 74.75 98 GLY A CA 1
ATOM 717 C C . GLY A 1 98 ? 0.811 -2.542 -15.198 1.00 74.75 98 GLY A C 1
ATOM 718 O O . GLY A 1 98 ? 0.090 -2.376 -14.217 1.00 74.75 98 GLY A O 1
ATOM 719 N N . LEU A 1 99 ? 0.818 -3.692 -15.881 1.00 81.19 99 LEU A N 1
ATOM 720 C CA . LEU A 1 99 ? -0.037 -4.834 -15.534 1.00 81.19 99 LEU A CA 1
ATOM 721 C C . LEU A 1 99 ? 0.317 -5.447 -14.177 1.00 81.19 99 LEU A C 1
ATOM 723 O O . LEU A 1 99 ? -0.586 -5.813 -13.427 1.00 81.19 99 LEU A O 1
ATOM 727 N N . VAL A 1 100 ? 1.604 -5.538 -13.841 1.00 82.69 100 VAL A N 1
ATOM 728 C CA . VAL A 1 100 ? 2.033 -6.055 -12.538 1.00 82.69 100 VAL A CA 1
ATOM 729 C C . VAL A 1 100 ? 1.670 -5.083 -11.422 1.00 82.69 100 VAL A C 1
ATOM 731 O O . VAL A 1 100 ? 1.150 -5.525 -10.402 1.00 82.69 100 VAL A O 1
ATOM 734 N N . HIS A 1 101 ? 1.822 -3.771 -11.624 1.00 84.25 101 HIS A N 1
ATOM 735 C CA . HIS A 1 101 ? 1.323 -2.776 -10.675 1.00 84.25 101 HIS A CA 1
ATOM 736 C C . HIS A 1 101 ? -0.191 -2.880 -10.475 1.00 84.25 101 HIS A C 1
ATOM 738 O O . HIS A 1 101 ? -0.652 -2.857 -9.337 1.00 84.25 101 HIS A O 1
ATOM 744 N N . LEU A 1 102 ? -0.969 -3.052 -11.547 1.00 86.38 102 LEU A N 1
ATOM 745 C CA . LEU A 1 102 ? -2.415 -3.263 -11.441 1.00 86.38 102 LEU A CA 1
ATOM 746 C C . LEU A 1 102 ? -2.752 -4.544 -10.668 1.00 86.38 102 LEU A C 1
ATOM 748 O O . LEU A 1 102 ? -3.627 -4.519 -9.805 1.00 86.38 102 LEU A O 1
ATOM 752 N N . ALA A 1 103 ? -2.040 -5.641 -10.931 1.00 87.06 103 ALA A N 1
ATOM 753 C CA . ALA A 1 103 ? -2.211 -6.891 -10.197 1.00 87.06 103 ALA A CA 1
ATOM 754 C C . ALA A 1 103 ? -1.825 -6.743 -8.716 1.00 87.06 103 ALA A C 1
ATOM 756 O O . ALA A 1 103 ? -2.547 -7.228 -7.849 1.00 87.06 103 ALA A O 1
ATOM 757 N N . ALA A 1 104 ? -0.736 -6.029 -8.417 1.00 88.00 104 ALA A N 1
ATOM 758 C CA . ALA A 1 104 ? -0.277 -5.750 -7.061 1.00 88.00 104 ALA A CA 1
ATOM 759 C C . ALA A 1 104 ? -1.299 -4.913 -6.281 1.00 88.00 104 ALA A C 1
ATOM 761 O O . ALA A 1 104 ? -1.652 -5.269 -5.158 1.00 88.00 104 ALA A O 1
ATOM 762 N N . ILE A 1 105 ? -1.821 -3.844 -6.895 1.00 89.69 105 ILE A N 1
ATOM 763 C CA . ILE A 1 105 ? -2.888 -3.009 -6.327 1.00 89.69 105 ILE A CA 1
ATOM 764 C C . ILE A 1 105 ? -4.137 -3.863 -6.081 1.00 89.69 105 ILE A C 1
ATOM 766 O O . ILE A 1 105 ? -4.681 -3.855 -4.980 1.00 89.69 105 ILE A O 1
ATOM 770 N N . GLY A 1 106 ? -4.576 -4.638 -7.078 1.00 91.25 106 GLY A N 1
ATOM 771 C CA . GLY A 1 106 ? -5.762 -5.487 -6.968 1.00 91.25 106 GLY A CA 1
ATOM 772 C C . GLY A 1 106 ? -5.643 -6.535 -5.861 1.00 91.25 106 GLY A C 1
ATOM 773 O O . GLY A 1 106 ? -6.561 -6.685 -5.055 1.00 91.25 106 GLY A O 1
ATOM 774 N N . ALA A 1 107 ? -4.501 -7.218 -5.771 1.00 91.75 107 ALA A N 1
ATOM 775 C CA . ALA A 1 107 ? -4.226 -8.196 -4.723 1.00 91.75 107 ALA A CA 1
ATOM 776 C C . ALA A 1 107 ? -4.195 -7.548 -3.331 1.00 91.75 107 ALA A C 1
ATOM 778 O O . ALA A 1 107 ? -4.813 -8.065 -2.401 1.00 91.75 107 ALA A O 1
ATOM 779 N N . ALA A 1 108 ? -3.532 -6.397 -3.197 1.00 90.81 108 ALA A N 1
ATOM 780 C CA . ALA A 1 108 ? -3.448 -5.665 -1.939 1.00 90.81 108 ALA A CA 1
ATOM 781 C C . ALA A 1 108 ? -4.823 -5.163 -1.465 1.00 90.81 108 ALA A C 1
ATOM 783 O O . ALA A 1 108 ? -5.175 -5.363 -0.304 1.00 90.81 108 ALA A O 1
ATOM 784 N N . ILE A 1 109 ? -5.631 -4.585 -2.363 1.00 92.50 109 ILE A N 1
ATOM 785 C CA . ILE A 1 109 ? -6.999 -4.139 -2.053 1.00 92.50 109 ILE A CA 1
ATOM 786 C C . ILE A 1 109 ? -7.886 -5.332 -1.691 1.00 92.50 109 ILE A C 1
ATOM 788 O O . ILE A 1 109 ? -8.634 -5.264 -0.721 1.00 92.50 109 ILE A O 1
ATOM 792 N N . THR A 1 110 ? -7.788 -6.442 -2.425 1.00 94.31 110 THR A N 1
ATOM 793 C CA . THR A 1 110 ? -8.572 -7.652 -2.128 1.00 94.31 110 THR A CA 1
ATOM 794 C C . THR A 1 110 ? -8.232 -8.195 -0.742 1.00 94.31 110 THR A C 1
ATOM 796 O O . THR A 1 110 ? -9.131 -8.497 0.038 1.00 94.31 110 THR A O 1
ATOM 799 N N . ALA A 1 111 ? -6.946 -8.270 -0.393 1.00 92.50 111 ALA A N 1
ATOM 800 C CA . ALA A 1 111 ? -6.528 -8.683 0.941 1.00 92.50 111 ALA A CA 1
ATOM 801 C C . ALA A 1 111 ? -7.028 -7.719 2.026 1.00 92.50 111 ALA A C 1
ATOM 803 O O . ALA A 1 111 ? -7.534 -8.170 3.051 1.00 92.50 111 ALA A O 1
ATOM 804 N N . ALA A 1 112 ? -6.951 -6.407 1.790 1.00 90.81 112 ALA A N 1
ATOM 805 C CA . ALA A 1 112 ? -7.491 -5.408 2.706 1.00 90.81 112 ALA A CA 1
ATOM 806 C C . ALA A 1 112 ? -9.003 -5.569 2.917 1.00 90.81 112 ALA A C 1
ATOM 808 O O . ALA A 1 112 ? -9.456 -5.532 4.056 1.00 90.81 112 ALA A O 1
ATOM 809 N N . LEU A 1 113 ? -9.771 -5.812 1.850 1.00 94.00 113 LEU A N 1
ATOM 810 C CA . LEU A 1 113 ? -11.213 -6.069 1.927 1.00 94.00 113 LEU A CA 1
ATOM 811 C C . LEU A 1 113 ? -11.530 -7.332 2.734 1.00 94.00 113 LEU A C 1
ATOM 813 O O . LEU A 1 113 ? -12.453 -7.319 3.543 1.00 94.00 113 LEU A O 1
ATOM 817 N N . LEU A 1 114 ? -10.750 -8.403 2.560 1.00 94.56 114 LEU A N 1
ATOM 818 C CA . LEU A 1 114 ? -10.903 -9.628 3.352 1.00 94.56 114 LEU A CA 1
ATOM 819 C C . LEU A 1 114 ? -10.602 -9.384 4.835 1.00 94.56 114 LEU A C 1
ATOM 821 O O . LEU A 1 114 ? -11.327 -9.870 5.698 1.00 94.56 114 LEU A O 1
ATOM 825 N N . VAL A 1 115 ? -9.557 -8.611 5.142 1.00 94.19 115 VAL A N 1
ATOM 826 C CA . VAL A 1 115 ? -9.201 -8.262 6.525 1.00 94.19 115 VAL A CA 1
ATOM 827 C C . VAL A 1 115 ? -10.218 -7.304 7.150 1.00 94.19 115 VAL A C 1
ATOM 829 O O . VAL A 1 115 ? -10.486 -7.408 8.345 1.00 94.19 115 VAL A O 1
ATOM 832 N N . ALA A 1 116 ? -10.831 -6.417 6.363 1.00 92.38 116 ALA A N 1
ATOM 833 C CA . ALA A 1 116 ? -11.858 -5.493 6.841 1.00 92.38 116 ALA A CA 1
ATOM 834 C C . ALA A 1 116 ? -13.088 -6.216 7.420 1.00 92.38 116 ALA A C 1
ATOM 836 O O . ALA A 1 116 ? -13.757 -5.663 8.285 1.00 92.38 116 ALA A O 1
ATOM 837 N N . GLN A 1 117 ? -13.332 -7.476 7.043 1.00 93.00 117 GLN A N 1
ATOM 838 C CA . GLN A 1 117 ? -14.408 -8.303 7.610 1.00 93.00 117 GLN A CA 1
ATOM 839 C C . GLN A 1 117 ? -14.170 -8.704 9.080 1.00 93.00 117 GLN A C 1
ATOM 841 O O . GLN A 1 117 ? -15.076 -9.196 9.760 1.00 93.00 117 GLN A O 1
ATOM 846 N N . ILE A 1 118 ? -12.958 -8.508 9.606 1.00 92.31 118 ILE A N 1
ATOM 847 C CA . ILE A 1 118 ? -12.656 -8.725 11.022 1.00 92.31 118 ILE A CA 1
ATOM 848 C C . ILE A 1 118 ? -13.255 -7.563 11.815 1.00 92.31 118 ILE A C 1
ATOM 850 O O . ILE A 1 118 ? -12.754 -6.449 11.742 1.00 92.31 118 ILE A O 1
ATOM 854 N N . HIS A 1 119 ? -14.282 -7.827 12.623 1.00 87.50 119 HIS A N 1
ATOM 855 C CA . HIS A 1 119 ? -14.973 -6.820 13.440 1.00 87.50 119 HIS A CA 1
ATOM 856 C C . HIS A 1 119 ? -14.162 -6.464 14.702 1.00 87.50 119 HIS A C 1
ATOM 858 O O . HIS A 1 119 ? -14.553 -6.750 15.833 1.00 87.50 119 HIS A O 1
ATOM 864 N N . SER A 1 120 ? -12.969 -5.907 14.506 1.00 92.94 120 SER A N 1
ATOM 865 C CA . SER A 1 120 ? -12.052 -5.494 15.566 1.00 92.94 120 SER A CA 1
ATOM 866 C C . SER A 1 120 ? -11.162 -4.359 15.077 1.00 92.94 120 SER A C 1
ATOM 868 O O . SER A 1 120 ? -10.766 -4.347 13.913 1.00 92.94 120 SER A O 1
ATOM 870 N N . SER A 1 121 ? -10.725 -3.482 15.984 1.00 91.19 121 SER A N 1
ATOM 871 C CA . SER A 1 121 ? -9.731 -2.449 15.671 1.00 91.19 121 SER A CA 1
ATOM 872 C C . SER A 1 121 ? -8.396 -3.023 15.166 1.00 91.19 121 SER A C 1
ATOM 874 O O . SER A 1 121 ? -7.626 -2.319 14.516 1.00 91.19 121 SER A O 1
ATOM 876 N N . ALA A 1 122 ? -8.128 -4.318 15.386 1.00 94.62 122 ALA A N 1
ATOM 877 C CA . ALA A 1 122 ? -6.998 -5.018 14.774 1.00 94.62 122 ALA A CA 1
ATOM 878 C C . ALA A 1 122 ? -7.051 -5.035 13.231 1.00 94.62 122 ALA A C 1
ATOM 880 O O . ALA A 1 122 ? -6.004 -5.135 12.592 1.00 94.62 122 ALA A O 1
ATOM 881 N N . ALA A 1 123 ? -8.231 -4.889 12.616 1.00 95.00 123 ALA A N 1
ATOM 882 C CA . ALA A 1 123 ? -8.371 -4.811 11.162 1.00 95.00 123 ALA A CA 1
ATOM 883 C C . ALA A 1 123 ? -7.564 -3.647 10.566 1.00 95.00 123 ALA A C 1
ATOM 885 O O . ALA A 1 123 ? -6.962 -3.806 9.507 1.00 95.00 123 ALA A O 1
ATOM 886 N N . TRP A 1 124 ? -7.463 -2.519 11.278 1.00 96.19 124 TRP A N 1
ATOM 887 C CA . TRP A 1 124 ? -6.741 -1.333 10.811 1.00 96.19 124 TRP A CA 1
ATOM 888 C C . TRP A 1 124 ? -5.244 -1.576 10.629 1.00 96.19 124 TRP A C 1
ATOM 890 O O . TRP A 1 124 ? -4.686 -1.164 9.616 1.00 96.19 124 TRP A O 1
ATOM 900 N N . ILE A 1 125 ? -4.600 -2.274 11.571 1.00 97.19 125 ILE A N 1
ATOM 901 C CA . ILE A 1 125 ? -3.175 -2.624 11.468 1.00 97.19 125 ILE A CA 1
ATOM 902 C C . ILE A 1 125 ? -2.946 -3.784 10.498 1.00 97.19 125 ILE A C 1
ATOM 904 O O . ILE A 1 125 ? -2.001 -3.753 9.712 1.00 97.19 125 ILE A O 1
ATOM 908 N N . LEU A 1 126 ? -3.803 -4.808 10.529 1.00 96.06 126 LEU A N 1
ATOM 909 C CA . LEU A 1 126 ? -3.628 -6.003 9.706 1.00 96.06 126 LEU A CA 1
ATOM 910 C C . LEU A 1 126 ? -3.849 -5.711 8.220 1.00 96.06 126 LEU A C 1
ATOM 912 O O . LEU A 1 126 ? -3.095 -6.211 7.387 1.00 96.06 126 LEU A O 1
ATOM 916 N N . ALA A 1 127 ? -4.846 -4.892 7.877 1.00 95.81 127 ALA A N 1
ATOM 917 C CA . ALA A 1 127 ? -5.168 -4.596 6.486 1.00 95.81 127 ALA A CA 1
ATOM 918 C C . ALA A 1 127 ? -4.072 -3.752 5.832 1.00 95.81 127 ALA A C 1
ATOM 920 O O . ALA A 1 127 ? -3.682 -4.041 4.702 1.00 95.81 127 ALA A O 1
ATOM 921 N N . THR A 1 128 ? -3.522 -2.750 6.530 1.00 96.00 128 THR A N 1
ATOM 922 C CA . THR A 1 128 ? -2.395 -1.975 5.992 1.00 96.00 128 THR A CA 1
ATOM 923 C C . THR A 1 128 ? -1.117 -2.768 5.924 1.00 96.00 128 THR A C 1
ATOM 925 O O . THR A 1 128 ? -0.423 -2.683 4.917 1.00 96.00 128 THR A O 1
ATOM 928 N N . LEU A 1 129 ? -0.821 -3.569 6.945 1.00 95.56 129 LEU A N 1
ATOM 929 C CA . LEU A 1 129 ? 0.339 -4.448 6.931 1.00 95.56 129 LEU A CA 1
ATOM 930 C C . LEU A 1 129 ? 0.274 -5.410 5.737 1.00 95.56 129 LEU A C 1
ATOM 932 O O . LEU A 1 129 ? 1.226 -5.490 4.961 1.00 95.56 129 LEU A O 1
ATOM 936 N N . ALA A 1 130 ? -0.864 -6.081 5.535 1.00 95.38 130 ALA A N 1
ATOM 937 C CA . ALA A 1 130 ? -1.071 -6.983 4.406 1.00 95.38 130 ALA A CA 1
ATOM 938 C C . ALA A 1 130 ? -0.988 -6.251 3.058 1.00 95.38 130 ALA A C 1
ATOM 940 O O . ALA A 1 130 ? -0.291 -6.711 2.153 1.00 95.38 130 ALA A O 1
ATOM 941 N N . ALA A 1 131 ? -1.646 -5.095 2.928 1.00 94.94 131 ALA A N 1
ATOM 942 C CA . ALA A 1 131 ? -1.634 -4.309 1.699 1.00 94.94 131 ALA A CA 1
ATOM 943 C C . ALA A 1 131 ? -0.219 -3.836 1.330 1.00 94.94 131 ALA A C 1
ATOM 945 O O . ALA A 1 131 ? 0.189 -3.963 0.175 1.00 94.94 131 ALA A O 1
ATOM 946 N N . THR A 1 132 ? 0.556 -3.347 2.303 1.00 94.94 132 THR A N 1
ATOM 947 C CA . THR A 1 132 ? 1.938 -2.903 2.087 1.00 94.94 132 THR A CA 1
ATOM 948 C C . THR A 1 132 ? 2.850 -4.064 1.700 1.00 94.94 132 THR A C 1
ATOM 950 O O . THR A 1 132 ? 3.603 -3.936 0.733 1.00 94.94 132 THR A O 1
ATOM 953 N N . LEU A 1 133 ? 2.764 -5.205 2.396 1.00 94.25 133 LEU A N 1
ATOM 954 C CA . LEU A 1 133 ? 3.564 -6.390 2.073 1.00 94.25 133 LEU A CA 1
ATOM 955 C C . LEU A 1 133 ? 3.244 -6.938 0.680 1.00 94.25 133 LEU A C 1
ATOM 957 O O . LEU A 1 133 ? 4.163 -7.238 -0.078 1.00 94.25 133 LEU A O 1
ATOM 961 N N . LEU A 1 134 ? 1.962 -7.047 0.325 1.00 93.75 134 LEU A N 1
ATOM 962 C CA . LEU A 1 134 ? 1.552 -7.556 -0.983 1.00 93.75 134 LEU A CA 1
ATOM 963 C C . LEU A 1 134 ? 1.953 -6.608 -2.107 1.00 93.75 134 LEU A C 1
ATOM 965 O O . LEU A 1 134 ? 2.534 -7.056 -3.093 1.00 93.75 134 LEU A O 1
ATOM 969 N N . TYR A 1 135 ? 1.696 -5.307 -1.955 1.00 92.88 135 TYR A N 1
ATOM 970 C CA . TYR A 1 135 ? 2.036 -4.339 -2.990 1.00 92.88 135 TYR A CA 1
ATOM 971 C C . TYR A 1 135 ? 3.547 -4.296 -3.240 1.00 92.88 135 TYR A C 1
ATOM 973 O O . TYR A 1 135 ? 3.992 -4.490 -4.372 1.00 92.88 135 TYR A O 1
ATOM 981 N N . LEU A 1 136 ? 4.346 -4.085 -2.186 1.00 90.56 136 LEU A N 1
ATOM 982 C CA . LEU A 1 136 ? 5.799 -3.983 -2.324 1.00 90.56 136 LEU A CA 1
ATOM 983 C C . LEU A 1 136 ? 6.433 -5.329 -2.684 1.00 90.56 136 LEU A C 1
ATOM 985 O O . LEU A 1 136 ? 7.359 -5.357 -3.490 1.00 90.56 136 LEU A O 1
ATOM 989 N N . GLY A 1 137 ? 5.923 -6.440 -2.150 1.00 88.81 137 GLY A N 1
ATOM 990 C CA . GLY A 1 137 ? 6.394 -7.783 -2.479 1.00 88.81 137 GLY A CA 1
ATOM 991 C C . GLY A 1 137 ? 6.190 -8.122 -3.955 1.00 88.81 137 GLY A C 1
ATOM 992 O O . GLY A 1 137 ? 7.147 -8.482 -4.637 1.00 88.81 137 GLY A O 1
ATOM 993 N N . ILE A 1 138 ? 4.972 -7.945 -4.478 1.00 87.75 138 ILE A N 1
ATOM 994 C CA . ILE A 1 138 ? 4.660 -8.224 -5.889 1.00 87.75 138 ILE A CA 1
ATOM 995 C C . ILE A 1 138 ? 5.434 -7.274 -6.812 1.00 87.75 138 ILE A C 1
ATOM 997 O O . ILE A 1 138 ? 6.032 -7.732 -7.787 1.00 87.75 138 ILE A O 1
ATOM 1001 N N . ALA A 1 139 ? 5.489 -5.978 -6.486 1.00 84.75 139 ALA A N 1
ATOM 1002 C CA . ALA A 1 139 ? 6.267 -5.009 -7.259 1.00 84.75 139 ALA A CA 1
ATOM 1003 C C . ALA A 1 139 ? 7.768 -5.362 -7.290 1.00 84.75 139 ALA A C 1
ATOM 1005 O O . ALA A 1 139 ? 8.421 -5.208 -8.319 1.00 84.75 139 ALA A O 1
ATOM 1006 N N . SER A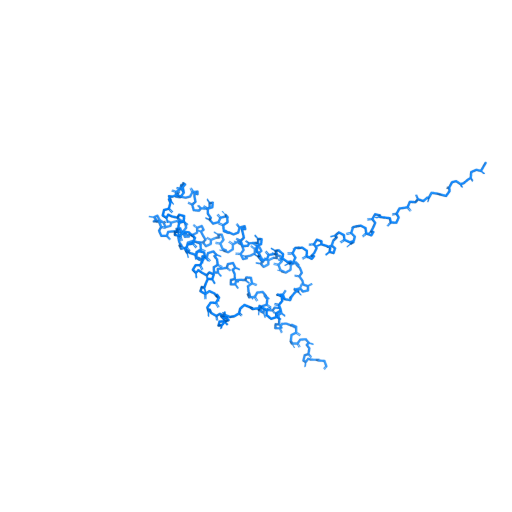 1 140 ? 8.316 -5.895 -6.192 1.00 82.75 140 SER A N 1
ATOM 1007 C CA . SER A 1 140 ? 9.726 -6.310 -6.119 1.00 82.75 140 SER A CA 1
ATOM 1008 C C . SER A 1 140 ? 10.012 -7.590 -6.914 1.00 82.75 140 SER A C 1
ATOM 1010 O O . SER A 1 140 ? 11.080 -7.715 -7.512 1.00 82.75 140 SER A O 1
ATOM 1012 N N . VAL A 1 141 ? 9.063 -8.535 -6.970 1.00 81.81 141 VAL A N 1
ATOM 1013 C CA . VAL A 1 141 ? 9.193 -9.756 -7.790 1.00 81.81 141 VAL A CA 1
ATOM 1014 C C . VAL A 1 141 ? 9.318 -9.417 -9.273 1.00 81.81 141 VAL A C 1
ATOM 1016 O O . VAL A 1 141 ? 10.071 -10.085 -9.979 1.00 81.81 141 VAL A O 1
ATOM 1019 N N . GLU A 1 142 ? 8.627 -8.379 -9.753 1.00 76.19 142 GLU A N 1
ATOM 1020 C CA . GLU A 1 142 ? 8.758 -7.936 -11.142 1.00 76.19 142 GLU A CA 1
ATOM 1021 C C . GLU A 1 142 ? 10.198 -7.560 -11.482 1.00 76.19 142 GLU A C 1
ATOM 1023 O O . GLU A 1 142 ? 10.757 -8.059 -12.458 1.00 76.19 142 GLU A O 1
ATOM 1028 N N . VAL A 1 143 ? 10.798 -6.716 -10.644 1.00 71.81 143 VAL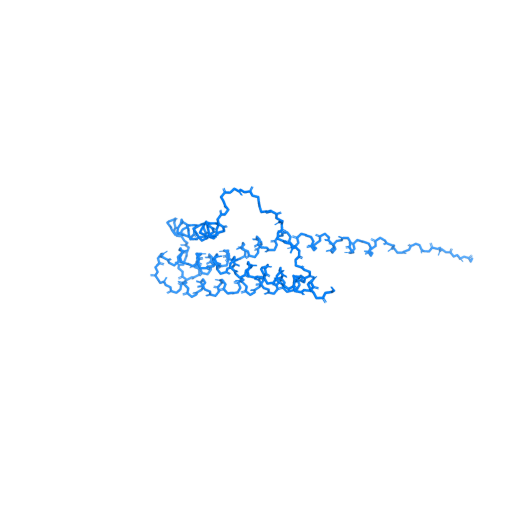 A N 1
ATOM 1029 C CA . VAL A 1 143 ? 12.166 -6.227 -10.822 1.00 71.81 143 VAL A CA 1
ATOM 1030 C C . VAL A 1 143 ? 13.132 -7.408 -10.849 1.00 71.81 143 VAL A C 1
ATOM 1032 O O . VAL A 1 143 ? 13.912 -7.546 -11.789 1.00 71.81 143 VAL A O 1
ATOM 1035 N N . ALA A 1 144 ? 13.015 -8.318 -9.878 1.00 76.12 144 ALA A N 1
ATOM 1036 C CA . ALA A 1 144 ? 13.863 -9.504 -9.808 1.00 76.12 144 ALA A CA 1
ATOM 1037 C C . ALA A 1 144 ? 13.677 -10.445 -11.016 1.00 76.12 144 ALA A C 1
ATOM 1039 O O . ALA A 1 144 ? 14.630 -11.083 -11.465 1.00 76.12 144 ALA A O 1
ATOM 1040 N N . ALA A 1 145 ? 12.459 -10.559 -11.554 1.00 74.00 145 ALA A N 1
ATOM 1041 C CA . ALA A 1 145 ? 12.180 -11.383 -12.728 1.00 74.00 145 ALA A CA 1
ATOM 1042 C C . ALA A 1 145 ? 12.731 -10.769 -14.026 1.00 74.00 145 ALA A C 1
ATOM 1044 O O . ALA A 1 145 ? 13.144 -11.513 -14.914 1.00 74.00 145 ALA A O 1
ATOM 1045 N N . VAL A 1 146 ? 12.744 -9.437 -14.141 1.00 69.75 146 VAL A N 1
ATOM 1046 C CA . VAL A 1 146 ? 13.353 -8.723 -15.274 1.00 69.75 146 VAL A CA 1
ATOM 1047 C C . VAL A 1 146 ? 14.874 -8.879 -15.249 1.00 69.75 146 VAL A C 1
ATOM 1049 O O . VAL A 1 146 ? 15.447 -9.289 -16.254 1.00 69.75 146 VAL A O 1
ATOM 1052 N N . GLU A 1 147 ? 15.518 -8.672 -14.096 1.00 71.25 147 GLU A N 1
ATOM 1053 C CA . GLU A 1 147 ? 16.979 -8.809 -13.963 1.00 71.25 147 GLU A CA 1
ATOM 1054 C C . GLU A 1 147 ? 17.487 -10.215 -14.325 1.00 71.25 147 GLU A C 1
ATOM 1056 O O . GLU A 1 147 ? 18.543 -10.356 -14.942 1.00 71.25 147 GLU A O 1
ATOM 1061 N N . ARG A 1 148 ? 16.727 -1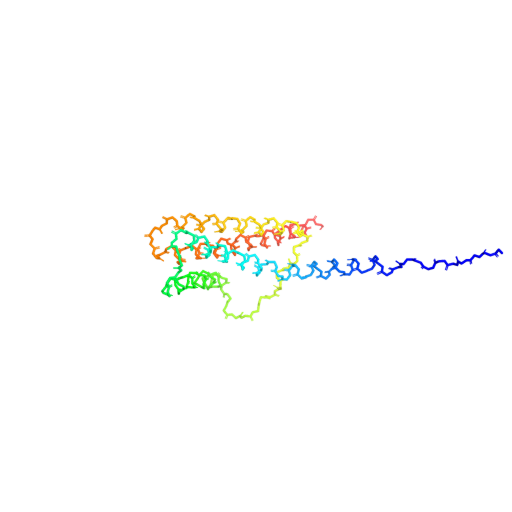1.267 -13.988 1.00 69.56 148 ARG A N 1
ATOM 1062 C CA . ARG A 1 148 ? 17.072 -12.653 -14.351 1.00 69.56 148 ARG A CA 1
ATOM 1063 C C . ARG A 1 148 ? 16.961 -12.923 -15.854 1.00 69.56 148 ARG A C 1
ATOM 1065 O O . ARG A 1 148 ? 17.825 -13.594 -16.405 1.00 69.56 148 ARG A O 1
ATOM 1072 N N . GLY A 1 149 ? 15.936 -12.386 -16.520 1.00 62.31 149 GLY A N 1
ATOM 1073 C CA . GLY A 1 149 ? 15.744 -12.574 -17.965 1.00 62.31 149 GLY A CA 1
ATOM 1074 C C . GLY A 1 149 ? 16.817 -11.891 -18.822 1.00 62.31 149 GLY A C 1
ATOM 1075 O O . GLY A 1 149 ? 17.203 -12.414 -19.871 1.00 62.31 149 GLY A O 1
ATOM 1076 N N . ASP A 1 150 ? 17.344 -10.757 -18.353 1.00 60.59 150 ASP A N 1
ATOM 1077 C CA . ASP A 1 150 ? 18.432 -10.041 -19.029 1.00 60.59 150 ASP A CA 1
ATOM 1078 C C . ASP A 1 150 ? 19.782 -10.783 -18.899 1.00 60.59 150 ASP A C 1
ATOM 1080 O O . ASP A 1 150 ? 20.591 -10.765 -19.829 1.00 60.59 150 ASP A O 1
ATOM 1084 N N . GLY A 1 151 ? 20.021 -11.485 -17.782 1.00 59.25 151 GLY A N 1
ATOM 1085 C CA . GLY A 1 151 ? 21.244 -12.269 -17.545 1.00 59.25 151 GLY A CA 1
ATOM 1086 C C . GLY A 1 151 ? 21.358 -13.544 -18.393 1.00 59.25 151 GLY A C 1
ATOM 1087 O O . GLY A 1 151 ? 22.440 -13.859 -18.900 1.00 59.25 151 GLY A O 1
ATOM 1088 N N . ASP A 1 152 ? 20.243 -14.241 -18.616 1.00 58.22 152 ASP A N 1
ATOM 1089 C CA . ASP A 1 152 ? 20.194 -15.436 -19.475 1.00 58.22 152 ASP A CA 1
ATOM 1090 C C . ASP A 1 152 ? 20.433 -15.087 -20.957 1.00 58.22 152 ASP A C 1
ATOM 1092 O O . ASP A 1 152 ? 21.038 -15.857 -21.700 1.00 58.22 152 ASP A O 1
ATOM 1096 N N . SER A 1 153 ? 20.033 -13.886 -21.385 1.00 55.41 153 SER A N 1
ATOM 1097 C CA . SER A 1 153 ? 20.226 -13.410 -22.763 1.00 55.41 153 SER A CA 1
ATOM 1098 C C . SER A 1 153 ? 21.676 -12.994 -23.065 1.00 55.41 153 SER A C 1
ATOM 1100 O O . SER A 1 153 ? 22.090 -13.006 -24.222 1.00 55.41 153 SER A O 1
ATOM 1102 N N . ALA A 1 154 ? 22.459 -12.631 -22.042 1.00 55.28 154 ALA A N 1
ATOM 1103 C CA . ALA A 1 154 ? 23.847 -12.180 -22.182 1.00 55.28 154 ALA A CA 1
ATOM 1104 C C . ALA A 1 154 ? 24.890 -13.313 -22.102 1.00 55.28 154 ALA A C 1
ATOM 1106 O O . ALA A 1 154 ? 26.040 -13.109 -22.481 1.00 55.28 154 ALA A O 1
ATOM 1107 N N . SER A 1 155 ? 24.510 -14.496 -21.610 1.00 55.69 155 SER A N 1
ATOM 1108 C CA . SER A 1 155 ? 25.401 -15.660 -21.450 1.00 55.69 155 SER A CA 1
ATOM 1109 C C . SER A 1 155 ? 25.306 -16.684 -22.592 1.00 55.69 155 SER A C 1
ATOM 1111 O O . SER A 1 155 ? 26.071 -17.647 -22.613 1.00 55.69 155 SER A O 1
ATOM 1113 N N . GLY A 1 156 ? 24.402 -16.467 -23.554 1.00 48.19 156 GLY A N 1
ATOM 1114 C CA . GLY A 1 156 ? 24.174 -17.337 -24.715 1.00 48.19 156 GLY A CA 1
ATOM 1115 C C . GLY A 1 156 ? 24.628 -16.775 -26.071 1.00 48.19 156 GLY A C 1
ATOM 1116 O O . GLY A 1 156 ? 24.128 -17.247 -27.091 1.00 48.19 156 GLY A O 1
ATOM 1117 N N . GLY A 1 157 ? 25.505 -15.761 -26.092 1.00 39.44 157 GLY A N 1
ATOM 1118 C CA . GLY A 1 157 ? 26.041 -15.124 -27.308 1.00 39.44 157 GLY A CA 1
ATOM 1119 C C . GLY A 1 157 ? 27.484 -15.498 -27.608 1.00 39.44 157 GLY A C 1
ATOM 1120 O O . GLY A 1 157 ? 28.296 -15.466 -26.658 1.00 39.44 157 GLY A O 1
#

Radius of gyration: 22.15 Å; chains: 1; bounding box: 43×52×79 Å